Protein AF-A0A0V0QL51-F1 (afdb_monomer)

Secondary structure (DSSP, 8-state):
--------EEEEEEEE-S--TTT--TT-HHHHHHHHHHHHTTS-PPEEEEEEEEPTTT--EEEEEEETTEEEEEEEEGGGTEEEEEEEE-STTHHHHHHHHHHHHHHHH-GGGEEEEEEEEESSPPGGG--SSHHHHHHHTTS----------S------------------

Mean predicted aligned error: 12.99 Å

InterPro domains:
  IPR003826 S-adenosylmethionine decarboxylase family, prokaryotic [PF02675] (11-103)
  IPR003826 S-adenosylmethionine decarboxylase family, prokaryotic [PTHR33866] (3-106)
  IPR016067 S-adenosylmethionine decarboxylase, core [SSF56276] (8-93)

Foldseek 3Di:
DPDQWDQFAKKKKWKFFPFDCVQDVQQDPVVVVVLQVVLCVQDPWDFPDKDKDGDPDSAGIWIWTDTDSWIWIKTGGRVGRMIMIMGTDGDDCRVVSVVSSVVSVCVVRPPVRIPDIDMDGDRDDDPVVPPPDPVVVVVVVVPDPDPPPPPPDPDDDDDDDDDPDPPDDDDD

Structure (mmCIF, N/CA/C/O backbone):
data_AF-A0A0V0QL51-F1
#
_entry.id   AF-A0A0V0QL51-F1
#
loop_
_atom_site.group_PDB
_atom_site.id
_atom_site.type_symbol
_atom_site.label_atom_id
_atom_site.label_alt_id
_atom_site.label_comp_id
_atom_site.label_asym_id
_atom_site.label_entity_id
_atom_site.label_seq_id
_atom_site.pdbx_PDB_ins_code
_atom_site.Cartn_x
_atom_site.Cartn_y
_atom_site.Cartn_z
_atom_site.occupancy
_atom_site.B_iso_or_equiv
_atom_site.auth_seq_id
_atom_site.auth_comp_id
_atom_site.auth_asym_id
_atom_site.auth_atom_id
_atom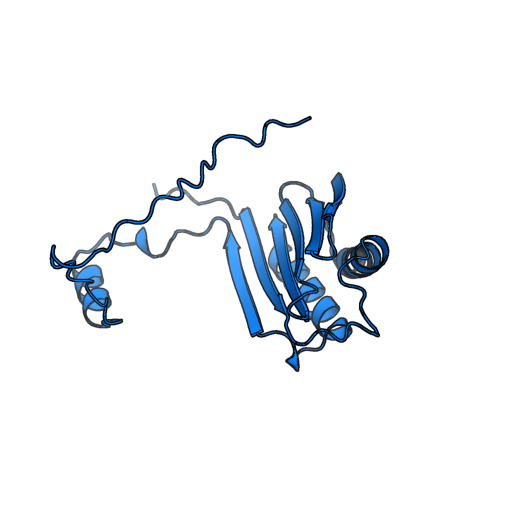_site.pdbx_PDB_model_num
ATOM 1 N N . MET A 1 1 ? -30.825 18.541 18.351 1.00 47.84 1 MET A N 1
ATOM 2 C CA . MET A 1 1 ? -29.786 17.660 18.932 1.00 47.84 1 MET A CA 1
ATOM 3 C C . MET A 1 1 ? -28.675 17.531 17.904 1.00 47.84 1 MET A C 1
ATOM 5 O O . MET A 1 1 ? -28.984 17.175 16.775 1.00 47.84 1 MET A O 1
ATOM 9 N N . GLN A 1 2 ? -27.425 17.866 18.236 1.00 55.41 2 GLN A N 1
ATOM 10 C CA . GLN A 1 2 ? -26.304 17.583 17.332 1.00 55.41 2 GLN A CA 1
ATOM 11 C C . GLN A 1 2 ? -26.167 16.062 17.198 1.00 55.41 2 GLN A C 1
ATOM 13 O O . GLN A 1 2 ? -25.958 15.377 18.198 1.00 55.41 2 GLN A O 1
ATOM 18 N N . GLN A 1 3 ? -26.312 15.528 15.984 1.00 60.88 3 GLN A N 1
ATOM 19 C CA . GLN A 1 3 ? -26.001 14.123 15.731 1.00 60.88 3 GLN A CA 1
ATOM 20 C C . GLN A 1 3 ? -24.507 13.894 15.982 1.00 60.88 3 GLN A C 1
ATOM 22 O O . GLN A 1 3 ? -23.655 14.577 15.405 1.00 60.88 3 GLN A O 1
ATOM 27 N N . LYS A 1 4 ? -24.194 12.940 16.864 1.00 65.12 4 LYS A N 1
ATOM 28 C CA . LYS A 1 4 ? -22.836 12.431 17.048 1.00 65.12 4 LYS A CA 1
ATOM 29 C C . LYS A 1 4 ? -22.493 11.632 15.793 1.00 65.12 4 LYS A C 1
ATOM 31 O O . LYS A 1 4 ? -23.133 10.618 15.528 1.00 65.12 4 LYS A O 1
ATOM 36 N N . LEU A 1 5 ? -21.549 12.125 14.995 1.00 67.75 5 LEU A N 1
ATOM 37 C CA . LEU A 1 5 ? -21.073 11.375 13.836 1.00 67.75 5 LEU A CA 1
ATOM 38 C C . LEU A 1 5 ? -20.360 10.098 14.311 1.00 67.75 5 LEU A C 1
ATOM 40 O O . LEU A 1 5 ? -19.697 10.143 15.354 1.00 67.75 5 LEU A O 1
ATOM 44 N N . PRO A 1 6 ? -20.502 8.977 13.586 1.00 68.75 6 PRO A N 1
ATOM 45 C CA . PRO A 1 6 ? -19.792 7.753 13.921 1.00 68.75 6 PRO A CA 1
ATOM 46 C C . PRO A 1 6 ? -18.291 7.938 13.680 1.00 68.75 6 PRO A C 1
ATOM 48 O O . PRO A 1 6 ? -17.875 8.587 12.719 1.00 68.75 6 PRO A O 1
ATOM 51 N N . GLU A 1 7 ? -17.477 7.350 14.550 1.00 74.75 7 GLU A N 1
ATOM 52 C CA . GLU A 1 7 ? -16.032 7.274 14.361 1.00 74.75 7 GLU A CA 1
ATOM 53 C C . GLU A 1 7 ? -15.740 6.216 13.294 1.00 74.75 7 GLU A C 1
ATOM 55 O O . GLU A 1 7 ? -15.642 5.028 13.583 1.00 74.75 7 GLU A O 1
ATOM 60 N N . MET A 1 8 ? -15.709 6.646 12.029 1.00 88.00 8 MET A N 1
ATOM 61 C CA . MET A 1 8 ? -15.591 5.724 10.894 1.00 88.00 8 MET A CA 1
ATOM 62 C C . MET A 1 8 ? -14.164 5.191 10.731 1.00 88.00 8 MET A C 1
ATOM 64 O O . MET A 1 8 ? -13.998 4.108 10.188 1.00 88.00 8 MET A O 1
ATOM 68 N N . GLY A 1 9 ? -13.144 5.926 11.190 1.00 93.25 9 GLY A N 1
ATOM 69 C CA . GLY A 1 9 ? -11.743 5.500 11.165 1.00 93.25 9 GLY A CA 1
ATOM 70 C C . GLY A 1 9 ? -10.792 6.585 10.666 1.00 93.25 9 GLY A C 1
ATOM 71 O O . GLY A 1 9 ? -11.054 7.784 10.813 1.00 93.25 9 GLY A O 1
ATOM 72 N N . SER A 1 10 ? -9.696 6.179 10.035 1.00 94.88 10 SER A N 1
ATOM 73 C CA . SER A 1 10 ? -8.676 7.078 9.491 1.00 94.88 10 SER A CA 1
ATOM 74 C C . SER A 1 10 ? -8.098 6.535 8.187 1.00 94.88 10 SER A C 1
ATOM 76 O O . SER A 1 10 ? -8.095 5.333 7.936 1.00 94.88 10 SER A O 1
ATOM 78 N N . HIS A 1 11 ? -7.677 7.447 7.314 1.00 97.31 11 HIS A N 1
ATOM 79 C CA . HIS A 1 11 ? -7.180 7.137 5.979 1.00 97.31 11 HIS A CA 1
ATOM 80 C C . HIS A 1 11 ? -5.845 7.843 5.748 1.00 97.31 11 HIS A C 1
ATOM 82 O O . HIS A 1 11 ? -5.795 9.063 5.880 1.00 97.31 11 HIS A O 1
ATOM 88 N N . ILE A 1 12 ? -4.794 7.095 5.417 1.00 97.94 12 ILE A N 1
ATOM 89 C CA . ILE A 1 12 ? -3.512 7.633 4.957 1.00 97.94 12 ILE A CA 1
ATOM 90 C C . ILE A 1 12 ? -3.372 7.430 3.448 1.00 97.94 12 ILE A C 1
ATOM 92 O O . ILE A 1 12 ? -3.717 6.367 2.940 1.00 97.94 12 ILE A O 1
ATOM 96 N N . MET A 1 13 ? -2.863 8.445 2.757 1.00 98.62 13 MET A N 1
ATOM 97 C CA . MET A 1 13 ? -2.467 8.385 1.349 1.00 98.62 13 MET A CA 1
ATOM 98 C C . MET A 1 13 ? -0.989 8.760 1.266 1.00 98.62 13 MET A C 1
ATOM 100 O O . MET A 1 13 ? -0.601 9.801 1.804 1.00 98.62 13 MET A O 1
ATOM 104 N N . MET A 1 14 ? -0.184 7.906 0.639 1.00 98.50 14 MET A N 1
ATOM 105 C CA . MET A 1 14 ? 1.263 8.056 0.503 1.00 98.50 14 MET A CA 1
ATOM 106 C C . MET A 1 14 ? 1.669 8.028 -0.967 1.00 98.50 14 MET A C 1
ATOM 108 O O . MET A 1 14 ? 1.334 7.080 -1.678 1.00 98.50 14 MET A O 1
ATOM 112 N N . ASP A 1 15 ? 2.453 9.018 -1.387 1.00 98.50 15 ASP A N 1
ATOM 113 C CA . ASP A 1 15 ? 2.975 9.117 -2.750 1.00 98.50 15 ASP A CA 1
ATOM 114 C C . ASP A 1 15 ? 4.496 8.974 -2.743 1.00 98.50 15 ASP A C 1
ATOM 116 O O . ASP A 1 15 ? 5.218 9.853 -2.252 1.00 98.50 15 ASP A O 1
ATOM 120 N N . PHE A 1 16 ? 4.988 7.888 -3.336 1.00 98.44 16 PHE A N 1
ATOM 121 C CA . PHE A 1 16 ? 6.412 7.617 -3.465 1.00 98.44 16 PHE A CA 1
ATOM 122 C C . PHE A 1 16 ? 6.917 7.890 -4.883 1.00 98.44 16 PHE A C 1
ATOM 124 O O . PHE A 1 16 ? 6.265 7.554 -5.875 1.00 98.44 16 PHE A O 1
ATOM 131 N N . HIS A 1 17 ? 8.122 8.443 -4.969 1.00 97.44 17 HIS A N 1
ATOM 132 C CA . HIS A 1 17 ? 8.855 8.714 -6.203 1.00 97.44 17 HIS A CA 1
ATOM 133 C C . HIS A 1 17 ? 10.272 8.144 -6.125 1.00 97.44 17 HIS A C 1
ATOM 135 O O . HIS A 1 17 ? 10.696 7.647 -5.086 1.00 97.44 17 HIS A O 1
ATOM 141 N N . SER A 1 18 ? 11.029 8.243 -7.220 1.00 96.88 18 SER A N 1
ATOM 142 C CA . SER A 1 18 ? 12.434 7.808 -7.267 1.00 96.88 18 SER A CA 1
ATOM 143 C C . SER A 1 18 ? 12.643 6.349 -6.832 1.00 96.88 18 SER A C 1
ATOM 145 O O . SER A 1 18 ? 13.696 6.008 -6.298 1.00 96.88 18 SER A O 1
ATOM 147 N N . ILE A 1 19 ? 11.654 5.479 -7.065 1.00 96.94 19 ILE A N 1
ATOM 148 C CA . ILE A 1 19 ? 11.746 4.068 -6.693 1.00 96.94 19 ILE A CA 1
ATOM 149 C C . ILE A 1 19 ? 12.850 3.389 -7.506 1.00 96.94 19 ILE A C 1
ATOM 151 O O . ILE A 1 19 ? 12.850 3.423 -8.738 1.00 96.94 19 ILE A O 1
ATOM 155 N N . ASP A 1 20 ? 13.776 2.744 -6.800 1.00 95.75 20 ASP A N 1
ATOM 156 C CA . ASP A 1 20 ? 14.824 1.922 -7.396 1.00 95.75 20 ASP A CA 1
ATOM 157 C C . ASP A 1 20 ? 14.209 0.676 -8.049 1.00 95.75 20 ASP A C 1
ATOM 159 O O . ASP A 1 20 ? 13.865 -0.298 -7.375 1.00 95.75 20 ASP A O 1
ATOM 163 N N . GLN A 1 21 ? 14.065 0.715 -9.374 1.00 92.31 21 GLN A N 1
ATOM 164 C CA . GLN A 1 21 ? 13.447 -0.362 -10.146 1.00 92.31 21 GLN A CA 1
ATOM 165 C C . GLN A 1 21 ? 14.335 -1.606 -10.302 1.00 92.31 21 GLN A C 1
ATOM 167 O O . GLN A 1 21 ? 13.834 -2.646 -10.732 1.00 92.31 21 GLN A O 1
ATOM 172 N N . GLU A 1 22 ? 15.621 -1.546 -9.930 1.00 93.88 22 GLU A N 1
ATOM 173 C CA . GLU A 1 22 ? 16.462 -2.747 -9.835 1.00 93.88 22 GLU A CA 1
ATOM 174 C C . GLU A 1 22 ? 16.110 -3.560 -8.581 1.00 93.88 22 GLU A C 1
ATOM 176 O O . GLU A 1 22 ? 16.130 -4.792 -8.604 1.00 93.88 22 GLU A O 1
ATOM 181 N N . LYS A 1 23 ? 15.730 -2.872 -7.497 1.00 95.19 23 LYS A N 1
ATOM 182 C CA . LYS A 1 23 ? 15.304 -3.480 -6.228 1.00 95.19 23 LYS A CA 1
ATOM 183 C C . LYS A 1 23 ? 13.802 -3.786 -6.187 1.00 95.19 23 LYS A C 1
ATOM 185 O O . LYS A 1 23 ? 13.385 -4.815 -5.645 1.00 95.19 23 LYS A O 1
ATOM 190 N N . PHE A 1 24 ? 12.982 -2.906 -6.755 1.00 96.00 24 PHE A N 1
ATOM 191 C CA . PHE A 1 24 ? 11.524 -2.958 -6.675 1.00 96.00 24 PHE A CA 1
ATOM 192 C C . PHE A 1 24 ? 10.904 -3.037 -8.067 1.00 96.00 24 PHE A C 1
ATOM 194 O O . PHE A 1 24 ? 10.815 -2.050 -8.795 1.00 96.00 24 PHE A O 1
ATOM 201 N N . ASN A 1 25 ? 10.410 -4.217 -8.435 1.00 95.06 25 ASN A N 1
ATOM 202 C CA . ASN A 1 25 ? 9.717 -4.391 -9.700 1.00 95.06 25 ASN A CA 1
ATOM 203 C C . ASN A 1 25 ? 8.279 -3.874 -9.569 1.00 95.06 25 ASN A C 1
ATOM 205 O O . ASN A 1 25 ? 7.384 -4.577 -9.098 1.00 95.06 25 ASN A O 1
ATOM 209 N N . LEU A 1 26 ? 8.053 -2.652 -10.051 1.00 95.88 26 LEU A N 1
ATOM 210 C CA . LEU A 1 26 ? 6.759 -1.964 -10.025 1.00 95.88 26 LEU A CA 1
ATOM 211 C C . LEU A 1 26 ? 5.646 -2.671 -10.822 1.00 95.88 26 LEU A C 1
ATOM 213 O O . LEU A 1 26 ? 4.493 -2.262 -10.747 1.00 95.88 26 LEU A O 1
ATOM 217 N N . SER A 1 27 ? 5.953 -3.736 -11.564 1.00 95.00 27 SER A N 1
ATOM 218 C CA . SER A 1 27 ? 4.974 -4.584 -12.260 1.00 95.00 27 SER A CA 1
ATOM 219 C C . SER A 1 27 ? 4.864 -5.991 -11.658 1.00 95.00 27 SER A C 1
ATOM 221 O O . SER A 1 27 ? 4.320 -6.884 -12.307 1.00 95.00 27 SER A O 1
ATOM 223 N N . ASN A 1 28 ? 5.387 -6.220 -10.446 1.00 95.69 28 ASN A N 1
ATOM 224 C CA . ASN A 1 28 ? 5.341 -7.511 -9.759 1.00 95.69 28 ASN A CA 1
ATOM 225 C C . ASN A 1 28 ? 4.347 -7.497 -8.580 1.00 95.69 28 ASN A C 1
ATOM 227 O O . ASN A 1 28 ? 4.711 -7.096 -7.471 1.00 95.69 28 ASN A O 1
ATOM 231 N N . PRO A 1 29 ? 3.116 -8.011 -8.771 1.00 96.69 29 PRO A N 1
ATOM 232 C CA . PRO A 1 29 ? 2.133 -8.099 -7.701 1.00 96.69 29 PRO A CA 1
ATOM 233 C C . PRO A 1 29 ? 2.595 -8.886 -6.484 1.00 96.69 29 PRO A C 1
ATOM 235 O O . PRO A 1 29 ? 2.286 -8.481 -5.372 1.00 96.69 29 PRO A O 1
ATOM 238 N N . ALA A 1 30 ? 3.321 -9.991 -6.670 1.00 97.38 30 ALA A N 1
ATOM 239 C CA . ALA A 1 30 ? 3.703 -10.860 -5.560 1.00 97.38 30 ALA A CA 1
ATOM 240 C C . ALA A 1 30 ? 4.642 -10.140 -4.582 1.00 97.38 30 ALA A C 1
ATOM 242 O O . ALA A 1 30 ? 4.458 -10.239 -3.374 1.00 97.38 30 ALA A O 1
ATOM 243 N N . GLN A 1 31 ? 5.586 -9.353 -5.110 1.00 97.31 31 GLN A N 1
ATOM 244 C CA . GLN A 1 31 ? 6.504 -8.554 -4.295 1.00 97.31 31 GLN A CA 1
ATOM 245 C C . GLN A 1 31 ? 5.744 -7.511 -3.460 1.00 97.31 31 GLN A C 1
ATOM 247 O O . GLN A 1 31 ? 5.984 -7.356 -2.268 1.00 97.31 31 GLN A O 1
ATOM 252 N N . PHE A 1 32 ? 4.781 -6.818 -4.066 1.00 98.06 32 PHE A N 1
ATOM 253 C CA . PHE A 1 32 ? 3.996 -5.813 -3.352 1.00 98.06 32 PHE A CA 1
ATOM 254 C C . PHE A 1 32 ? 2.993 -6.416 -2.372 1.00 98.06 32 PHE A C 1
ATOM 256 O O . PHE A 1 32 ? 2.762 -5.848 -1.309 1.00 98.06 32 PHE A O 1
ATOM 263 N N . GLN A 1 33 ? 2.420 -7.574 -2.695 1.00 98.56 33 GLN A N 1
ATOM 264 C CA . GLN A 1 33 ? 1.590 -8.327 -1.760 1.00 98.56 33 GLN A CA 1
ATOM 265 C C . GLN A 1 33 ? 2.378 -8.709 -0.508 1.00 98.56 33 GLN A C 1
ATOM 267 O O . GLN A 1 33 ? 1.857 -8.547 0.589 1.00 98.56 33 GLN A O 1
ATOM 272 N N . GLU A 1 34 ? 3.632 -9.141 -0.654 1.00 98.50 34 GLU A N 1
ATOM 273 C CA . GLU A 1 34 ? 4.513 -9.436 0.478 1.00 98.50 34 GLU A CA 1
ATOM 274 C C . GLU A 1 34 ? 4.721 -8.200 1.363 1.00 98.50 34 GLU A C 1
ATOM 276 O O . GLU A 1 34 ? 4.463 -8.266 2.563 1.00 98.50 34 GLU A O 1
ATOM 281 N N . PHE A 1 35 ? 5.059 -7.047 0.776 1.00 98.38 35 PHE A N 1
ATOM 282 C CA . PHE A 1 35 ? 5.237 -5.802 1.533 1.00 98.38 35 PHE A CA 1
ATOM 283 C C . PHE A 1 35 ? 3.975 -5.389 2.298 1.00 98.38 35 PHE A C 1
ATOM 285 O O . PHE A 1 35 ? 4.053 -5.044 3.478 1.00 98.38 35 PHE A O 1
ATOM 292 N N . ILE A 1 36 ? 2.807 -5.445 1.650 1.00 98.62 36 ILE A N 1
ATOM 293 C CA . ILE A 1 36 ? 1.533 -5.096 2.289 1.00 98.62 36 ILE A CA 1
ATOM 294 C C . ILE A 1 36 ? 1.164 -6.111 3.377 1.00 98.62 36 ILE A C 1
ATOM 296 O O . ILE A 1 36 ? 0.716 -5.723 4.454 1.00 98.62 36 ILE A O 1
ATOM 300 N N . GLU A 1 37 ? 1.374 -7.405 3.142 1.00 98.56 37 GLU A N 1
ATOM 301 C CA . GLU A 1 37 ? 1.063 -8.460 4.110 1.00 98.56 37 GLU A CA 1
ATOM 302 C C . GLU A 1 37 ? 1.981 -8.430 5.329 1.00 98.56 37 GLU A C 1
ATOM 304 O O . GLU A 1 37 ? 1.533 -8.715 6.438 1.00 98.56 37 GLU A O 1
ATOM 309 N N . GLU A 1 38 ? 3.247 -8.056 5.163 1.00 98.62 38 GLU A N 1
ATOM 310 C CA . GLU A 1 38 ? 4.148 -7.800 6.285 1.00 98.62 38 GLU A CA 1
ATOM 311 C C . GLU A 1 38 ? 3.689 -6.613 7.129 1.00 98.62 38 GLU A C 1
ATOM 313 O O . GLU A 1 38 ? 3.624 -6.738 8.351 1.00 98.62 38 GLU A O 1
ATOM 318 N N . GLY A 1 39 ? 3.276 -5.514 6.494 1.00 98.31 39 GLY A N 1
ATOM 319 C CA . GLY A 1 39 ? 2.721 -4.363 7.204 1.00 98.31 39 GLY A CA 1
ATOM 320 C C . GLY A 1 39 ? 1.417 -4.706 7.926 1.00 98.31 39 GLY A C 1
ATOM 321 O O . GLY A 1 39 ? 1.221 -4.332 9.080 1.00 98.31 39 GLY A O 1
ATOM 322 N N . LEU A 1 40 ? 0.543 -5.497 7.297 1.00 97.94 40 LEU A N 1
ATOM 323 C CA . LEU A 1 40 ? -0.719 -5.940 7.895 1.00 97.94 40 LEU A CA 1
ATOM 324 C C . LEU A 1 40 ? -0.511 -6.790 9.156 1.00 97.94 40 LEU A C 1
ATOM 326 O O . LEU A 1 40 ? -1.326 -6.684 10.072 1.00 97.94 40 LEU A O 1
ATOM 330 N N . LYS A 1 41 ? 0.584 -7.560 9.266 1.00 98.19 41 LYS A N 1
ATOM 331 C CA . LYS A 1 41 ? 0.931 -8.313 10.495 1.00 98.19 41 LYS A CA 1
ATOM 332 C C . LYS A 1 41 ? 1.199 -7.409 11.705 1.00 98.19 41 LYS A C 1
ATOM 334 O O . LYS A 1 41 ? 1.150 -7.892 12.833 1.00 98.19 41 LYS A O 1
ATOM 339 N N . LEU A 1 42 ? 1.492 -6.125 11.486 1.00 97.81 42 LEU A N 1
ATOM 340 C CA . LEU A 1 42 ? 1.693 -5.125 12.544 1.00 97.81 42 LEU A CA 1
ATOM 341 C C . LEU A 1 42 ? 0.374 -4.492 13.014 1.00 97.81 42 LEU A C 1
ATOM 343 O O . LEU A 1 42 ? 0.358 -3.723 13.976 1.00 97.81 42 LEU A O 1
ATOM 347 N N . THR A 1 43 ? -0.727 -4.812 12.337 1.00 96.62 43 THR A N 1
ATOM 348 C CA . THR A 1 43 ? -2.064 -4.274 12.590 1.00 96.62 43 THR A CA 1
ATOM 349 C C . THR A 1 43 ? -3.002 -5.371 13.091 1.00 96.62 43 THR A C 1
ATOM 351 O O . THR A 1 43 ? -2.694 -6.559 13.017 1.00 96.62 43 THR A O 1
ATOM 354 N N . ASP A 1 44 ? -4.182 -4.985 13.566 1.00 94.69 44 ASP A N 1
ATOM 355 C CA . ASP A 1 44 ? -5.290 -5.908 13.849 1.00 94.69 44 ASP A CA 1
ATOM 356 C C . ASP A 1 44 ? -6.294 -6.014 12.681 1.00 94.69 44 ASP A C 1
ATOM 358 O O . ASP A 1 44 ? -7.433 -6.451 12.860 1.00 94.69 44 ASP A O 1
ATOM 362 N N . CYS A 1 45 ? -5.882 -5.629 11.466 1.00 95.62 45 CYS A N 1
ATOM 363 C CA . CYS A 1 45 ? -6.742 -5.655 10.288 1.00 95.62 45 CYS A CA 1
ATOM 364 C C . CYS A 1 45 ? -7.047 -7.084 9.827 1.00 95.62 45 CYS A C 1
ATOM 366 O O . CYS A 1 45 ? -6.164 -7.934 9.719 1.00 95.62 45 CYS A O 1
ATOM 368 N N . ASN A 1 46 ? -8.302 -7.317 9.442 1.00 94.50 46 ASN A N 1
ATOM 369 C CA . ASN A 1 46 ? -8.728 -8.555 8.800 1.00 94.50 46 ASN A CA 1
ATOM 370 C C . ASN A 1 46 ? -8.855 -8.362 7.284 1.00 94.50 46 ASN A C 1
ATOM 372 O O . ASN A 1 46 ? -9.609 -7.496 6.835 1.00 94.50 46 ASN A O 1
ATOM 376 N N . VAL A 1 47 ? -8.159 -9.197 6.510 1.00 97.69 47 VAL A N 1
ATOM 377 C CA . VAL A 1 47 ? -8.251 -9.224 5.045 1.00 97.69 47 VAL A CA 1
ATOM 378 C C . VAL A 1 47 ? -9.435 -10.091 4.626 1.00 97.69 47 VAL A C 1
ATOM 380 O O . VAL A 1 47 ? -9.473 -11.284 4.915 1.00 97.69 47 VAL A O 1
ATOM 383 N N . CYS A 1 48 ? -10.398 -9.491 3.932 1.00 97.69 48 CYS A N 1
ATOM 384 C CA . CYS A 1 48 ? -11.550 -10.186 3.364 1.00 97.69 48 CYS A CA 1
ATOM 385 C C . CYS A 1 48 ? -11.251 -10.747 1.972 1.00 97.69 48 CYS A C 1
ATOM 387 O O . CYS A 1 48 ? -11.671 -11.858 1.662 1.00 97.69 48 CYS A O 1
ATOM 389 N N . ASP A 1 49 ? -10.548 -9.980 1.137 1.00 98.00 49 ASP A N 1
ATOM 390 C CA . ASP A 1 49 ? -10.172 -10.377 -0.221 1.00 98.00 49 ASP A CA 1
ATOM 391 C C . ASP A 1 49 ? -8.941 -9.586 -0.688 1.00 98.00 49 ASP A C 1
ATOM 393 O O . ASP A 1 49 ? -8.619 -8.531 -0.132 1.00 98.00 49 ASP A O 1
ATOM 397 N N . LYS A 1 50 ? -8.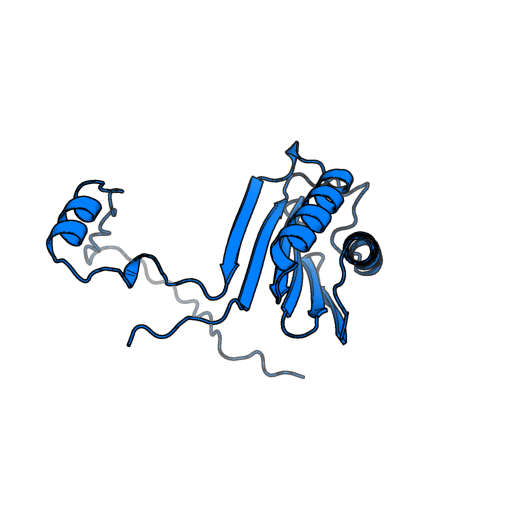258 -10.074 -1.724 1.00 98.06 50 LYS A N 1
ATOM 398 C CA . LYS A 1 50 ? -7.182 -9.347 -2.398 1.00 98.06 50 LYS A CA 1
ATOM 399 C C . LYS A 1 50 ? -7.194 -9.604 -3.899 1.00 98.06 50 LYS A C 1
ATOM 401 O O . LYS A 1 50 ? -7.351 -10.735 -4.353 1.00 98.06 50 LYS A O 1
ATOM 406 N N . LYS A 1 51 ? -6.954 -8.558 -4.684 1.00 98.19 51 LYS A N 1
ATOM 407 C CA . LYS A 1 51 ? -6.874 -8.640 -6.144 1.00 98.19 51 LYS A CA 1
ATOM 408 C C . LYS A 1 51 ? -5.737 -7.786 -6.671 1.00 98.19 51 LYS A C 1
ATOM 410 O O . LYS A 1 51 ? -5.577 -6.642 -6.265 1.00 98.19 51 LYS A O 1
ATOM 415 N N . ALA A 1 52 ? -4.992 -8.332 -7.623 1.00 97.44 52 ALA A N 1
ATOM 416 C CA . ALA A 1 52 ? -4.007 -7.592 -8.394 1.00 97.44 52 ALA A CA 1
ATOM 417 C C . ALA A 1 52 ? -4.359 -7.638 -9.880 1.00 97.44 52 ALA A C 1
ATOM 419 O O . ALA A 1 52 ? -4.860 -8.646 -10.375 1.00 97.44 52 ALA A O 1
ATOM 420 N N . THR A 1 53 ? -4.103 -6.546 -10.588 1.00 96.50 53 THR A N 1
ATOM 421 C CA . THR A 1 53 ? -4.198 -6.461 -12.048 1.00 96.50 53 THR A CA 1
ATOM 422 C C . THR A 1 53 ? -2.947 -5.762 -12.555 1.00 96.50 53 THR A C 1
ATOM 424 O O . THR A 1 53 ? -2.677 -4.631 -12.158 1.00 96.50 53 THR A O 1
ATOM 427 N N . VAL A 1 54 ? -2.184 -6.444 -13.406 1.00 95.75 54 VAL A N 1
ATOM 428 C CA . VAL A 1 54 ? -1.061 -5.856 -14.147 1.00 95.75 54 VAL A CA 1
ATOM 429 C C . VAL A 1 54 ? -1.596 -5.420 -15.502 1.00 95.75 54 VAL A C 1
ATOM 431 O O . VAL A 1 54 ? -2.321 -6.181 -16.141 1.00 95.75 54 VAL A O 1
ATOM 434 N N . PHE A 1 55 ? -1.279 -4.200 -15.921 1.00 92.06 55 PHE A N 1
ATOM 435 C CA . PHE A 1 55 ? -1.769 -3.656 -17.184 1.00 92.06 55 PHE A CA 1
ATOM 436 C C . PHE A 1 55 ? -0.774 -3.903 -18.323 1.00 92.06 55 PHE A C 1
ATOM 438 O O . PHE A 1 55 ? 0.442 -3.804 -18.141 1.00 92.06 55 PHE A O 1
ATOM 445 N N . ASP A 1 56 ? -1.299 -4.196 -19.515 1.00 82.81 56 ASP A N 1
ATOM 446 C CA . ASP A 1 56 ? -0.491 -4.465 -20.705 1.00 82.81 56 ASP A CA 1
ATOM 447 C C . ASP A 1 56 ? 0.403 -3.273 -21.097 1.00 82.81 56 ASP A C 1
ATOM 449 O O . ASP A 1 56 ? 0.067 -2.105 -20.880 1.00 82.81 56 ASP A O 1
ATOM 453 N N . ASN A 1 57 ? 1.518 -3.574 -21.776 1.00 72.94 57 ASN A N 1
ATOM 454 C CA . ASN A 1 57 ? 2.508 -2.617 -22.296 1.00 72.94 57 ASN A CA 1
ATOM 455 C C . ASN A 1 57 ? 3.360 -1.879 -21.237 1.00 72.94 57 ASN A C 1
ATOM 457 O O . ASN A 1 57 ? 3.603 -0.683 -21.400 1.00 72.94 57 ASN A O 1
ATOM 461 N N . ASN A 1 58 ? 3.852 -2.575 -20.201 1.00 57.88 58 ASN A N 1
ATOM 462 C CA . ASN A 1 58 ? 4.778 -2.033 -19.181 1.00 57.88 58 ASN A CA 1
ATOM 463 C C . ASN A 1 58 ? 4.228 -0.850 -18.354 1.00 57.88 58 ASN A C 1
ATOM 465 O O . ASN A 1 58 ? 4.979 0.065 -18.028 1.00 57.88 58 ASN A O 1
ATOM 469 N N . ARG A 1 59 ? 2.932 -0.822 -18.019 1.00 74.44 59 ARG A N 1
ATOM 470 C CA . ARG A 1 59 ? 2.308 0.403 -17.465 1.00 74.44 59 ARG A CA 1
ATOM 471 C C . ARG A 1 59 ? 2.049 0.397 -15.962 1.00 74.44 59 ARG A C 1
ATOM 473 O O . ARG A 1 59 ? 1.486 1.350 -15.449 1.00 74.44 59 ARG A O 1
ATOM 480 N N . GLY A 1 60 ? 2.459 -0.653 -15.258 1.00 91.50 60 GLY A N 1
ATOM 481 C CA . GLY A 1 60 ? 2.247 -0.776 -13.818 1.00 91.50 60 GLY A CA 1
ATOM 482 C C . GLY A 1 60 ? 1.056 -1.646 -13.463 1.00 91.50 60 GLY A C 1
ATOM 483 O O . GLY A 1 60 ? 0.532 -2.411 -14.281 1.00 91.50 60 GLY A O 1
ATOM 484 N N . MET A 1 61 ? 0.660 -1.574 -12.202 1.00 96.62 61 MET A N 1
ATOM 485 C CA . MET A 1 61 ? -0.358 -2.440 -11.636 1.00 96.62 61 MET A CA 1
ATOM 486 C C . MET A 1 61 ? -1.270 -1.696 -10.677 1.00 96.62 61 MET A C 1
ATOM 488 O O . MET A 1 61 ? -0.934 -0.650 -10.127 1.00 96.62 61 ME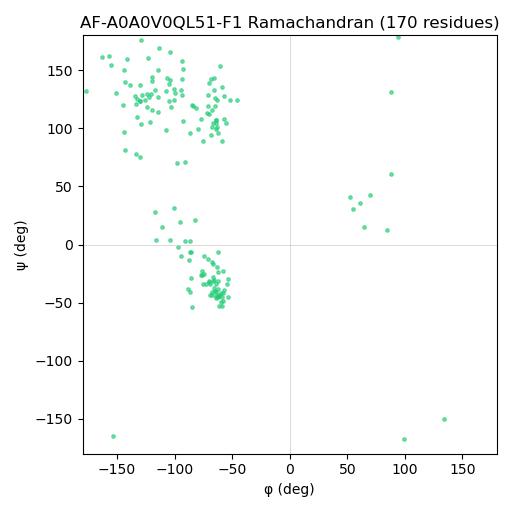T A O 1
ATOM 492 N N . THR A 1 62 ? -2.437 -2.288 -10.459 1.00 98.00 62 THR A N 1
ATOM 493 C CA . THR A 1 62 ? -3.295 -1.980 -9.320 1.00 98.00 62 THR A CA 1
ATOM 494 C C . THR A 1 62 ? -3.387 -3.207 -8.428 1.00 98.00 62 THR A C 1
ATOM 496 O O . THR A 1 62 ? -3.739 -4.292 -8.897 1.00 98.00 62 THR A O 1
ATOM 499 N N . LEU A 1 63 ? -3.090 -3.028 -7.146 1.00 98.44 63 LEU A N 1
ATOM 500 C CA . LEU A 1 63 ? -3.274 -4.020 -6.092 1.00 98.44 63 LEU A CA 1
ATOM 501 C C . LEU A 1 63 ? -4.293 -3.479 -5.090 1.00 98.44 63 LEU A C 1
ATOM 503 O O . LEU A 1 63 ? -4.212 -2.328 -4.678 1.00 98.44 63 LEU A O 1
ATOM 507 N N . MET A 1 64 ? -5.258 -4.310 -4.716 1.00 98.56 64 MET A N 1
ATOM 508 C CA . MET A 1 64 ? -6.345 -3.955 -3.816 1.00 98.56 64 MET A CA 1
ATOM 509 C C . MET A 1 64 ? -6.511 -5.040 -2.760 1.00 98.56 64 MET A C 1
ATOM 511 O O . MET A 1 64 ? -6.732 -6.200 -3.104 1.00 98.56 64 MET A O 1
ATOM 515 N N . TYR A 1 65 ? -6.461 -4.651 -1.490 1.00 98.69 65 TYR A N 1
ATOM 516 C CA . TYR A 1 65 ? -6.917 -5.459 -0.363 1.00 98.69 65 TYR A CA 1
ATOM 517 C C . TYR A 1 65 ? -8.250 -4.913 0.124 1.00 98.69 65 TYR A C 1
ATOM 519 O O . TYR A 1 65 ? -8.353 -3.742 0.495 1.00 98.69 65 TYR A O 1
ATOM 527 N N . LEU A 1 66 ? -9.259 -5.776 0.146 1.00 98.19 66 LEU A N 1
ATOM 528 C CA . LEU A 1 66 ? -10.509 -5.513 0.835 1.00 98.19 66 LEU A CA 1
ATOM 529 C C . LEU A 1 66 ? -10.330 -5.910 2.298 1.00 98.19 66 LEU A C 1
ATOM 531 O O . LEU A 1 66 ? -10.058 -7.073 2.599 1.00 98.19 66 LEU A O 1
ATOM 535 N N . LEU A 1 67 ? -10.495 -4.950 3.199 1.00 96.88 67 LEU A N 1
ATOM 536 C CA . LEU A 1 67 ? -10.481 -5.183 4.639 1.00 96.88 67 LEU A CA 1
ATOM 537 C C . LEU A 1 67 ? -11.917 -5.138 5.171 1.00 96.88 67 LEU A C 1
ATOM 539 O O . LEU A 1 67 ? -12.811 -4.633 4.488 1.00 96.88 67 LEU A O 1
ATOM 543 N N . SER A 1 68 ? -12.152 -5.611 6.396 1.00 90.81 68 SER A N 1
ATOM 544 C CA . SER A 1 68 ? -13.455 -5.437 7.053 1.00 90.81 68 SER A CA 1
ATOM 545 C C . SER A 1 68 ? -13.824 -3.942 7.102 1.00 90.81 68 SER A C 1
ATOM 547 O O . SER A 1 68 ? -13.238 -3.176 7.864 1.00 90.81 68 SER A O 1
ATOM 549 N N . GLU A 1 69 ? -14.756 -3.530 6.235 1.00 83.38 69 GLU A N 1
ATOM 550 C CA . GLU A 1 69 ? -15.277 -2.158 6.075 1.00 83.38 69 GLU A CA 1
ATOM 551 C C . GLU A 1 69 ? -14.265 -1.089 5.598 1.00 83.38 69 GLU A C 1
ATOM 553 O O . GLU A 1 69 ? -14.553 0.107 5.643 1.00 83.38 69 GLU A O 1
ATOM 558 N N . SER A 1 70 ? -13.098 -1.485 5.077 1.00 94.38 70 SER A N 1
ATOM 559 C CA . SER A 1 70 ? -12.042 -0.554 4.637 1.00 94.38 70 SER A CA 1
ATOM 560 C C . SER A 1 70 ? -11.145 -1.154 3.536 1.00 94.38 70 SER A C 1
ATOM 562 O O . SER A 1 70 ? -11.566 -2.112 2.886 1.00 94.38 70 SER A O 1
ATOM 564 N N . HIS A 1 71 ? -9.969 -0.583 3.229 1.00 98.06 71 HIS A N 1
ATOM 565 C CA . HIS A 1 71 ? -9.148 -1.064 2.104 1.00 98.06 71 HIS A CA 1
ATOM 566 C C . HIS A 1 71 ? -7.681 -0.606 2.119 1.00 98.06 71 HIS A C 1
ATOM 568 O O . HIS A 1 71 ? -7.347 0.410 2.725 1.00 98.06 71 HIS A O 1
ATOM 574 N N . ILE A 1 72 ? -6.838 -1.323 1.364 1.00 98.75 72 ILE A N 1
ATOM 575 C CA . ILE A 1 72 ? -5.505 -0.859 0.941 1.00 98.75 72 ILE A CA 1
ATOM 576 C C . ILE A 1 72 ? -5.402 -0.907 -0.580 1.00 98.75 72 ILE A C 1
ATOM 578 O O . ILE A 1 72 ? -5.488 -2.006 -1.134 1.00 98.75 72 ILE A O 1
ATOM 582 N N . SER A 1 73 ? -5.196 0.233 -1.246 1.00 98.75 73 SER A N 1
ATOM 583 C CA . SER A 1 73 ? -4.872 0.293 -2.682 1.00 98.75 73 SER A CA 1
ATOM 584 C C . SER A 1 73 ? -3.416 0.644 -2.914 1.00 98.75 73 SER A C 1
ATOM 586 O O . SER A 1 73 ? -2.837 1.452 -2.200 1.00 98.75 73 SER A O 1
ATOM 588 N N . VAL A 1 74 ? -2.836 0.033 -3.941 1.00 98.69 74 VAL A N 1
ATOM 589 C CA . VAL A 1 74 ? -1.528 0.393 -4.480 1.00 98.69 74 VAL A CA 1
ATOM 590 C C . VAL A 1 74 ? -1.676 0.581 -5.979 1.00 98.69 74 VAL A C 1
ATOM 592 O O . VAL A 1 74 ? -2.177 -0.314 -6.667 1.00 98.69 74 VAL A O 1
ATOM 595 N N . HIS A 1 75 ? -1.199 1.713 -6.482 1.00 97.94 75 HIS A N 1
ATOM 596 C CA . HIS A 1 75 ? -1.073 1.989 -7.908 1.00 97.94 75 HIS A CA 1
ATOM 597 C C . HIS A 1 75 ? 0.389 2.264 -8.229 1.00 97.94 75 HIS A C 1
ATOM 599 O O . HIS A 1 75 ? 1.026 3.068 -7.556 1.00 97.94 75 HIS A O 1
ATOM 605 N N . THR A 1 76 ? 0.937 1.602 -9.243 1.00 97.81 76 THR A N 1
ATOM 606 C CA . THR A 1 76 ? 2.333 1.799 -9.650 1.00 97.81 76 THR A CA 1
ATOM 607 C C . THR A 1 76 ? 2.430 2.407 -11.044 1.00 97.81 76 THR A C 1
ATOM 609 O O . THR A 1 76 ? 1.584 2.156 -11.900 1.00 97.81 76 THR A O 1
ATOM 612 N N . PHE A 1 77 ? 3.497 3.176 -11.262 1.00 96.00 77 PHE A N 1
ATOM 613 C CA . PHE A 1 77 ? 3.801 3.897 -12.499 1.00 96.00 77 PHE A CA 1
ATOM 614 C C . PHE A 1 77 ? 5.279 3.661 -12.870 1.00 96.00 77 PHE A C 1
ATOM 616 O O . PHE A 1 77 ? 6.135 4.512 -12.586 1.00 96.00 77 PHE A O 1
ATOM 623 N N . PRO A 1 78 ? 5.628 2.486 -13.438 1.00 95.25 78 PRO A N 1
ATOM 624 C CA . PRO A 1 78 ? 7.003 2.130 -13.792 1.00 95.25 78 PRO A CA 1
ATOM 625 C C . PRO A 1 78 ? 7.696 3.154 -14.695 1.00 95.25 78 PRO A C 1
ATOM 627 O O . PRO A 1 78 ? 8.887 3.401 -14.555 1.00 95.25 78 PRO A O 1
ATOM 630 N N . GLU A 1 79 ? 6.966 3.809 -15.592 1.00 93.88 79 GLU A N 1
ATOM 631 C CA . GLU A 1 79 ? 7.489 4.833 -16.499 1.00 93.88 79 GLU A CA 1
ATOM 632 C C . GLU A 1 79 ? 8.045 6.071 -15.784 1.00 93.88 79 GLU A C 1
ATOM 634 O O . GLU A 1 79 ? 8.883 6.775 -16.344 1.00 93.88 79 GLU A O 1
ATOM 639 N N . SER A 1 80 ? 7.582 6.331 -14.560 1.00 94.38 80 SER A N 1
ATOM 640 C CA . SER A 1 80 ? 7.999 7.478 -13.746 1.00 94.38 80 SER A CA 1
ATOM 641 C C . SER A 1 80 ? 8.725 7.065 -12.464 1.00 94.38 80 SER A C 1
ATOM 643 O O . SER A 1 80 ? 9.066 7.930 -11.663 1.00 94.38 80 SER A O 1
ATOM 645 N N . SER A 1 81 ? 8.968 5.765 -12.251 1.00 96.06 81 SER A N 1
ATOM 646 C CA . SER A 1 81 ? 9.487 5.226 -10.984 1.00 96.06 81 SER A CA 1
ATOM 647 C C . SER A 1 81 ? 8.667 5.675 -9.762 1.00 96.06 81 SER A C 1
ATOM 649 O O . SER A 1 81 ? 9.234 6.013 -8.720 1.00 96.06 81 SER A O 1
ATOM 651 N N . CYS A 1 82 ? 7.337 5.705 -9.893 1.00 97.06 82 CYS A N 1
ATOM 652 C CA . CYS A 1 82 ? 6.429 6.192 -8.852 1.00 97.06 82 CYS A CA 1
ATOM 653 C C . CYS A 1 82 ? 5.402 5.138 -8.439 1.00 97.06 82 CYS A C 1
ATOM 655 O O . CYS A 1 82 ? 5.097 4.204 -9.185 1.00 97.06 82 CYS A O 1
ATOM 657 N N . MET A 1 83 ? 4.817 5.331 -7.261 1.00 97.81 83 MET A N 1
ATOM 658 C CA . MET A 1 83 ? 3.644 4.592 -6.806 1.00 97.81 83 MET A CA 1
ATOM 659 C C . MET A 1 83 ? 2.858 5.392 -5.772 1.00 97.81 83 MET A C 1
ATOM 661 O O . MET A 1 83 ? 3.425 6.207 -5.046 1.00 97.81 83 MET A O 1
ATOM 665 N N . THR A 1 84 ? 1.567 5.113 -5.676 1.00 98.50 84 THR A N 1
ATOM 666 C CA . THR A 1 84 ? 0.682 5.668 -4.653 1.00 98.50 84 THR A CA 1
ATOM 667 C C . THR A 1 84 ? 0.095 4.531 -3.831 1.00 98.50 84 THR A C 1
ATOM 669 O O . THR A 1 84 ? -0.222 3.465 -4.371 1.00 98.50 84 THR A O 1
ATOM 672 N N . ILE A 1 85 ? -0.018 4.740 -2.523 1.00 98.69 85 ILE A N 1
ATOM 673 C CA . ILE A 1 85 ? -0.564 3.769 -1.578 1.00 98.69 85 ILE A CA 1
ATOM 674 C C . ILE A 1 85 ? -1.609 4.457 -0.710 1.00 98.69 85 ILE A C 1
ATOM 676 O O . ILE A 1 85 ? -1.305 5.413 0.001 1.00 98.69 85 ILE A O 1
ATOM 680 N N . ASP A 1 86 ? -2.819 3.922 -0.712 1.00 98.62 86 ASP A N 1
ATOM 681 C CA . ASP A 1 86 ? -3.896 4.328 0.178 1.00 98.62 86 ASP A CA 1
ATOM 682 C C . ASP A 1 86 ? -4.100 3.233 1.218 1.00 98.62 86 ASP A C 1
ATOM 684 O O . ASP A 1 86 ? -4.237 2.060 0.869 1.00 98.62 86 ASP A O 1
ATOM 688 N N . PHE A 1 87 ? -4.175 3.599 2.494 1.00 98.56 87 PHE A N 1
ATOM 689 C CA . PHE A 1 87 ? -4.604 2.694 3.552 1.00 98.56 87 PHE A CA 1
ATOM 690 C C . PHE A 1 87 ? -5.700 3.345 4.382 1.00 98.56 87 PHE A C 1
ATOM 692 O O . PHE A 1 87 ? -5.475 4.216 5.227 1.00 98.56 87 PHE A O 1
ATOM 699 N N . TYR A 1 88 ? -6.923 2.902 4.126 1.00 97.88 88 TY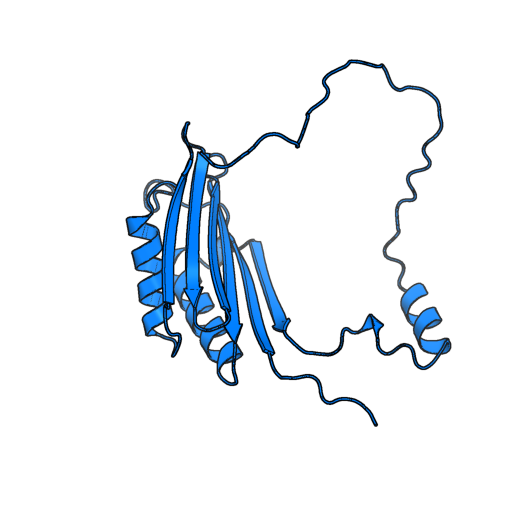R A N 1
ATOM 700 C CA . TYR A 1 88 ? -8.073 3.218 4.942 1.00 97.88 88 TYR A CA 1
ATOM 701 C C . TYR A 1 88 ? -8.265 2.103 5.966 1.00 97.88 88 TYR A C 1
ATOM 703 O O . TYR A 1 88 ? -8.345 0.933 5.594 1.00 97.88 88 TYR A O 1
ATOM 711 N N . ASN A 1 89 ? -8.386 2.463 7.244 1.00 96.31 89 ASN A N 1
ATOM 712 C CA . ASN A 1 89 ? -8.766 1.532 8.295 1.00 96.31 89 ASN A CA 1
ATOM 713 C C . ASN A 1 89 ? -9.911 2.080 9.152 1.00 96.31 89 ASN A C 1
ATOM 715 O O . ASN A 1 89 ? -9.929 3.257 9.522 1.00 96.31 89 ASN A O 1
ATOM 719 N N . CYS A 1 90 ? -10.866 1.205 9.466 1.00 92.88 90 CYS A N 1
ATOM 720 C CA . CYS A 1 90 ? -12.002 1.494 10.336 1.00 92.88 90 CYS A CA 1
ATOM 721 C C . CYS A 1 90 ? -11.725 1.104 11.794 1.00 92.88 90 CYS A C 1
ATOM 723 O O . CYS A 1 90 ? -10.900 0.239 12.071 1.00 92.88 90 CYS A O 1
ATOM 725 N N . GLY A 1 91 ? -12.465 1.713 12.724 1.00 87.06 91 GLY A N 1
ATOM 726 C CA . GLY A 1 91 ? -12.435 1.361 14.146 1.00 87.06 91 GLY A CA 1
ATOM 727 C C . GLY A 1 91 ? -11.471 2.187 15.004 1.00 87.06 91 GLY A C 1
ATOM 728 O O . GLY A 1 91 ? -10.762 3.079 14.528 1.00 87.06 91 GLY A O 1
ATOM 729 N N . GLU A 1 92 ? -11.473 1.889 16.304 1.00 87.31 92 GLU A N 1
ATOM 730 C CA . GLU A 1 92 ? -10.777 2.667 17.344 1.00 87.31 92 GLU A CA 1
ATOM 731 C C . GLU A 1 92 ? -9.246 2.635 17.191 1.00 87.31 92 GLU A C 1
ATOM 733 O O . GLU A 1 92 ? -8.567 3.617 17.488 1.00 87.31 92 GLU A O 1
ATOM 738 N N . ASN A 1 93 ? -8.702 1.539 16.652 1.00 92.19 93 ASN A N 1
ATOM 739 C CA . ASN A 1 93 ? -7.261 1.353 16.451 1.00 92.19 93 ASN A CA 1
ATOM 740 C C . ASN A 1 93 ? -6.738 1.925 15.126 1.00 92.19 93 ASN A C 1
ATOM 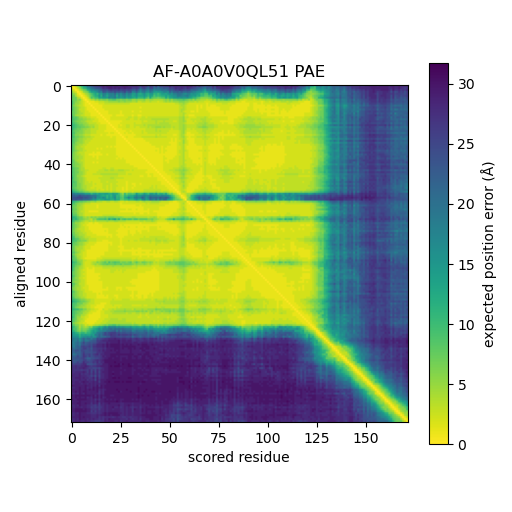742 O O . ASN A 1 93 ? -5.542 1.827 14.849 1.00 92.19 93 ASN A O 1
ATOM 746 N N . SER A 1 94 ? -7.596 2.566 14.328 1.00 94.44 94 SER A N 1
ATOM 747 C CA . SER A 1 94 ? -7.261 3.012 12.971 1.00 94.44 94 SER A CA 1
ATOM 748 C C . SER A 1 94 ? -6.003 3.877 12.893 1.00 94.44 94 SER A C 1
ATOM 750 O O . SER A 1 94 ? -5.117 3.604 12.090 1.00 94.44 94 SER A O 1
ATOM 752 N N . TRP A 1 95 ? -5.835 4.853 13.786 1.00 95.06 95 TRP A N 1
ATOM 753 C CA . TRP A 1 95 ? -4.620 5.679 13.837 1.00 95.06 95 TRP A CA 1
ATOM 754 C C . TRP A 1 95 ? -3.347 4.888 14.113 1.00 95.06 95 TRP A C 1
ATOM 756 O O . TRP A 1 95 ? -2.330 5.124 13.468 1.00 95.06 95 TRP A O 1
ATOM 766 N N . LYS A 1 96 ? -3.405 3.945 15.055 1.00 96.31 96 LYS A N 1
ATOM 767 C CA . LYS A 1 96 ? -2.258 3.100 15.387 1.00 96.31 96 LYS A CA 1
ATOM 768 C C . LYS A 1 96 ? -1.875 2.234 14.188 1.00 96.31 96 LYS A C 1
ATOM 770 O O . LYS A 1 96 ? -0.703 2.176 13.839 1.00 96.31 96 LYS A O 1
ATOM 775 N N . ASN A 1 97 ? -2.865 1.621 13.542 1.00 97.25 97 ASN A N 1
ATOM 776 C CA . ASN A 1 97 ? -2.652 0.781 12.368 1.00 97.25 97 ASN A CA 1
ATOM 777 C C . ASN A 1 97 ? -2.029 1.568 11.213 1.00 97.25 97 ASN A C 1
ATOM 779 O O . ASN A 1 97 ? -1.080 1.091 10.595 1.00 97.25 97 ASN A O 1
ATOM 783 N N . LEU A 1 98 ? -2.527 2.781 10.952 1.00 97.62 98 LEU A N 1
ATOM 784 C CA . LEU A 1 98 ? -1.982 3.672 9.929 1.00 97.62 98 LEU A CA 1
ATOM 785 C C . LEU A 1 98 ? -0.505 3.989 10.172 1.00 97.62 98 LEU A C 1
ATOM 787 O O . LEU A 1 98 ? 0.287 3.842 9.250 1.00 97.62 98 LEU A O 1
ATOM 791 N N . ILE A 1 99 ? -0.139 4.370 11.400 1.00 97.88 99 ILE A N 1
ATOM 792 C CA . ILE A 1 99 ? 1.253 4.684 11.761 1.00 97.88 99 ILE A CA 1
ATOM 793 C C . ILE A 1 99 ? 2.145 3.451 11.584 1.00 97.88 99 ILE A C 1
ATOM 795 O O . ILE A 1 99 ? 3.208 3.547 10.983 1.00 97.88 99 ILE A O 1
ATOM 799 N N . SER A 1 100 ? 1.702 2.274 12.039 1.00 98.19 100 SER A N 1
ATOM 800 C CA . SER A 1 100 ? 2.480 1.038 11.879 1.00 98.19 100 SER A CA 1
ATOM 801 C C . SER A 1 100 ? 2.699 0.660 10.410 1.00 98.19 100 SER A C 1
ATOM 803 O O . SER A 1 100 ? 3.785 0.212 10.052 1.00 98.19 100 SER A O 1
ATOM 805 N N . MET A 1 101 ? 1.694 0.856 9.552 1.00 98.31 101 MET A N 1
ATOM 806 C CA . MET A 1 101 ? 1.832 0.630 8.112 1.00 98.31 101 MET A CA 1
ATOM 807 C C . MET A 1 101 ? 2.745 1.676 7.455 1.00 98.31 101 MET A C 1
ATOM 809 O O . MET A 1 101 ? 3.591 1.317 6.643 1.00 98.31 101 MET A O 1
ATOM 813 N N . GLU A 1 102 ? 2.601 2.953 7.811 1.00 98.19 102 GLU A N 1
ATOM 814 C CA . GLU A 1 102 ? 3.439 4.044 7.304 1.00 98.19 102 GLU A CA 1
ATOM 815 C C . GLU A 1 102 ? 4.920 3.803 7.628 1.00 98.19 102 GLU A C 1
ATOM 817 O O . GLU A 1 102 ? 5.754 3.774 6.724 1.00 98.19 102 GLU A O 1
ATOM 822 N N . GLU A 1 103 ? 5.243 3.546 8.899 1.00 98.06 103 GLU A N 1
ATOM 823 C CA . GLU A 1 103 ? 6.611 3.262 9.348 1.00 98.06 103 GLU A CA 1
ATOM 824 C C . GLU A 1 103 ? 7.210 2.052 8.619 1.00 98.06 103 GLU A C 1
ATOM 826 O O . GLU A 1 103 ? 8.368 2.088 8.194 1.00 98.06 103 GLU A O 1
ATOM 831 N N . HIS A 1 104 ? 6.411 0.995 8.432 1.00 98.50 104 HIS A N 1
ATOM 832 C CA . HIS A 1 104 ? 6.813 -0.199 7.691 1.00 98.50 104 HIS A CA 1
ATOM 833 C C . HIS A 1 104 ? 7.152 0.125 6.235 1.00 98.50 104 HIS A C 1
ATOM 835 O O . HIS A 1 104 ? 8.258 -0.176 5.780 1.00 98.50 104 HIS A O 1
ATOM 841 N N . LEU A 1 105 ? 6.254 0.798 5.512 1.00 98.19 105 LEU A N 1
ATOM 842 C CA . LEU A 1 105 ? 6.464 1.132 4.100 1.00 98.19 105 LEU A CA 1
ATOM 843 C C . LEU A 1 105 ? 7.630 2.108 3.917 1.00 98.19 105 LEU A C 1
ATOM 845 O O . LEU A 1 105 ? 8.431 1.940 2.997 1.00 98.19 105 LEU A O 1
ATOM 849 N N . PHE A 1 106 ? 7.798 3.074 4.819 1.00 97.62 106 PHE A N 1
ATOM 850 C CA . PHE A 1 106 ? 8.943 3.982 4.788 1.00 97.62 106 PHE A CA 1
ATOM 851 C C . PHE A 1 106 ? 10.272 3.278 5.074 1.00 97.62 106 PHE A C 1
ATOM 853 O O . PHE A 1 106 ? 11.295 3.661 4.506 1.00 97.62 106 PHE A O 1
ATOM 860 N N . SER A 1 107 ? 10.280 2.220 5.891 1.00 97.75 107 SER A N 1
ATOM 861 C CA . SER A 1 107 ? 11.484 1.408 6.110 1.00 97.75 107 SER A CA 1
ATOM 862 C C . SER A 1 107 ? 11.919 0.630 4.858 1.00 97.75 107 SER A C 1
ATOM 864 O O . SER A 1 107 ? 13.109 0.364 4.677 1.00 97.75 107 SER A O 1
ATOM 866 N N . ILE A 1 108 ? 10.970 0.298 3.975 1.00 97.62 108 ILE A N 1
ATOM 867 C CA . ILE A 1 108 ? 11.216 -0.426 2.721 1.00 97.62 108 ILE A CA 1
ATOM 868 C C . ILE A 1 108 ? 11.636 0.542 1.616 1.00 97.62 108 ILE A C 1
ATOM 870 O O . ILE A 1 108 ? 12.669 0.337 0.971 1.00 97.62 108 ILE A O 1
ATOM 874 N N . PHE A 1 109 ? 10.824 1.576 1.388 1.00 96.88 109 PHE A N 1
ATOM 875 C CA . PHE A 1 109 ? 10.926 2.447 0.218 1.00 96.88 109 PHE A CA 1
ATOM 876 C C . PHE A 1 109 ? 11.756 3.710 0.449 1.00 96.88 109 PHE A C 1
ATOM 878 O O . PHE A 1 109 ? 12.101 4.375 -0.524 1.00 96.88 109 PHE A O 1
ATOM 885 N N . GLY A 1 110 ? 12.126 4.009 1.695 1.00 95.88 110 GLY A N 1
ATOM 886 C CA . GLY A 1 110 ? 12.891 5.197 2.066 1.00 95.88 110 GLY A CA 1
ATOM 887 C C . GLY A 1 110 ? 11.985 6.393 2.352 1.00 95.88 110 GLY A C 1
ATOM 888 O O . GLY A 1 110 ? 11.101 6.735 1.565 1.00 95.88 110 GLY A O 1
ATOM 889 N N . TRP A 1 111 ? 12.222 7.056 3.484 1.00 95.06 111 TRP A N 1
ATOM 890 C CA . TRP A 1 111 ? 11.493 8.268 3.880 1.00 95.06 111 TRP A CA 1
ATOM 891 C C . TRP A 1 111 ? 11.745 9.419 2.898 1.00 95.06 111 TRP A C 1
ATOM 893 O O . TRP A 1 111 ? 10.855 10.215 2.618 1.00 95.06 111 TRP A O 1
ATOM 903 N N . GLU A 1 112 ? 12.954 9.485 2.346 1.00 95.50 112 GLU A N 1
ATOM 904 C CA . GLU A 1 112 ? 13.395 10.476 1.366 1.00 95.50 112 GLU A CA 1
ATOM 905 C C . GLU A 1 112 ? 12.680 10.373 0.011 1.00 95.50 112 GLU A C 1
ATOM 907 O O . GLU A 1 112 ? 12.709 11.324 -0.769 1.00 95.50 112 GLU A O 1
ATOM 912 N N . ASN A 1 113 ? 12.033 9.236 -0.251 1.00 96.69 113 ASN A N 1
ATOM 913 C CA . ASN A 1 113 ? 11.314 8.956 -1.490 1.00 96.69 113 ASN A CA 1
ATOM 914 C C . ASN A 1 113 ? 9.808 9.222 -1.370 1.00 96.69 113 ASN A C 1
ATOM 916 O O . ASN A 1 113 ? 9.081 9.057 -2.347 1.00 96.69 113 ASN A O 1
ATOM 920 N N . CYS A 1 114 ? 9.319 9.618 -0.191 1.00 96.44 114 CYS A N 1
ATOM 921 C CA . CYS A 1 114 ? 7.915 9.936 0.039 1.00 96.44 114 CYS A CA 1
ATOM 922 C C . CYS A 1 114 ? 7.664 11.439 -0.158 1.00 96.44 114 CYS A C 1
ATOM 924 O O . CYS A 1 114 ? 8.020 12.265 0.682 1.00 96.44 114 CYS A O 1
ATOM 926 N N . SER A 1 115 ? 7.013 11.800 -1.266 1.00 93.50 115 SER A N 1
ATOM 927 C CA . SER A 1 115 ? 6.658 13.196 -1.577 1.00 93.50 115 SER A CA 1
ATOM 928 C C . SER A 1 115 ? 5.455 13.716 -0.794 1.00 93.50 115 SER A C 1
ATOM 930 O O . SER A 1 115 ? 5.326 14.924 -0.593 1.00 93.50 115 SER A O 1
ATOM 932 N N . SER A 1 116 ? 4.562 12.823 -0.372 1.00 93.94 116 SER A N 1
ATOM 933 C CA . SER A 1 116 ? 3.312 13.171 0.295 1.00 93.94 116 SER A CA 1
ATOM 934 C C . SER A 1 116 ? 2.901 12.044 1.231 1.00 93.94 116 SER A C 1
ATOM 936 O O . SER A 1 116 ? 2.863 10.892 0.813 1.00 93.94 116 SER A O 1
ATOM 938 N N . SER A 1 117 ? 2.578 12.385 2.478 1.00 95.06 117 SER A N 1
ATOM 939 C CA . SER A 1 117 ? 1.856 11.521 3.414 1.00 95.06 117 SER A CA 1
ATOM 940 C C . SER A 1 117 ? 0.751 12.350 4.055 1.00 95.06 117 SER A C 1
ATOM 942 O O . SER A 1 117 ? 1.009 13.302 4.798 1.00 95.06 117 SER A O 1
ATOM 944 N N . ILE A 1 118 ? -0.497 12.050 3.700 1.00 96.56 118 ILE A N 1
ATOM 945 C CA . ILE A 1 118 ? -1.666 12.798 4.161 1.00 96.56 118 ILE A CA 1
ATOM 946 C C . ILE A 1 118 ? -2.571 11.850 4.931 1.00 96.56 118 ILE A C 1
ATOM 948 O O . ILE A 1 118 ? -3.159 10.935 4.358 1.00 96.56 118 ILE A O 1
ATOM 952 N N . MET A 1 119 ? -2.747 12.121 6.224 1.00 94.81 119 MET A N 1
ATOM 953 C CA . MET A 1 119 ? -3.704 11.409 7.065 1.00 94.81 119 MET A CA 1
ATOM 954 C C . MET A 1 119 ? -4.995 12.211 7.250 1.00 94.81 119 MET A C 1
ATOM 956 O O . MET A 1 119 ? -4.982 13.380 7.641 1.00 94.81 119 MET A O 1
ATOM 960 N N . ILE A 1 120 ? -6.134 11.560 7.026 1.00 92.69 120 ILE A N 1
ATOM 961 C CA . ILE A 1 120 ? -7.465 12.155 7.119 1.00 92.69 120 ILE A CA 1
ATOM 962 C C . ILE A 1 120 ? -8.341 11.336 8.078 1.00 92.69 120 ILE A C 1
ATOM 964 O O . ILE A 1 120 ? -8.560 10.144 7.846 1.00 92.69 120 ILE A O 1
ATOM 968 N N . PRO A 1 121 ? -8.931 11.955 9.121 1.00 91.44 121 PRO A N 1
ATOM 969 C CA . PRO A 1 121 ? -9.979 11.306 9.900 1.00 91.44 121 PRO A CA 1
ATOM 970 C C . PRO A 1 121 ? -11.227 11.077 9.042 1.00 91.44 121 PRO A C 1
ATOM 972 O O . PRO A 1 121 ? -11.737 11.998 8.402 1.00 91.44 121 PRO A O 1
ATOM 975 N N . ARG A 1 122 ? -11.791 9.875 9.099 1.00 90.50 122 ARG A N 1
ATOM 976 C CA . ARG A 1 122 ? -13.046 9.523 8.432 1.00 90.50 122 ARG A CA 1
ATOM 977 C C . ARG A 1 122 ? -14.179 9.555 9.458 1.00 90.50 122 ARG A C 1
ATOM 979 O O . ARG A 1 122 ? -14.039 9.065 10.574 1.00 90.50 122 ARG A O 1
ATOM 986 N N . GLY A 1 123 ? -15.300 10.184 9.104 1.00 83.56 123 GLY A N 1
ATOM 987 C CA . GLY A 1 123 ? -16.444 10.337 10.014 1.00 83.56 123 GLY A CA 1
ATOM 988 C C . GLY A 1 123 ? -16.368 11.527 10.981 1.00 83.56 123 GLY A C 1
ATOM 989 O O . GLY A 1 123 ? -17.185 11.626 11.890 1.00 83.56 123 GLY A O 1
ATOM 990 N N . LYS A 1 124 ? -15.438 12.475 10.790 1.00 75.00 124 LYS A N 1
ATOM 991 C CA . LYS A 1 124 ? -15.457 13.767 11.508 1.00 75.00 124 LYS A CA 1
ATOM 992 C C . LYS A 1 124 ? -16.203 14.833 10.699 1.00 75.00 124 LYS A C 1
ATOM 994 O O . LYS A 1 124 ? -16.235 14.775 9.471 1.00 75.00 124 LYS A O 1
ATOM 999 N N . LYS A 1 125 ? -16.811 15.815 11.383 1.00 67.81 125 LYS A N 1
ATOM 1000 C CA . LYS A 1 125 ? -17.511 16.929 10.719 1.00 67.81 125 LYS A CA 1
ATOM 1001 C C . LYS A 1 125 ? -16.531 17.651 9.795 1.00 67.81 125 LYS A C 1
ATOM 1003 O O . LYS A 1 125 ? -15.455 18.054 10.236 1.00 67.81 125 LYS A O 1
ATOM 1008 N N . ALA A 1 126 ? -16.911 17.833 8.532 1.00 65.12 126 ALA A N 1
ATOM 1009 C CA . ALA A 1 126 ? -16.158 18.688 7.627 1.00 65.12 126 ALA A CA 1
ATOM 1010 C C . ALA A 1 126 ? -16.106 20.109 8.212 1.00 65.12 126 ALA A C 1
ATOM 1012 O O . ALA A 1 126 ? -17.134 20.621 8.655 1.00 65.12 126 ALA A O 1
ATOM 1013 N N . LYS A 1 127 ? -14.934 20.763 8.196 1.00 55.09 127 LYS A N 1
ATOM 1014 C CA . LYS A 1 127 ? -14.776 22.144 8.703 1.00 55.09 127 LYS A CA 1
ATOM 1015 C C . LYS A 1 127 ? -15.777 23.124 8.067 1.00 55.09 127 LYS A C 1
ATOM 1017 O O . LYS A 1 127 ? -16.225 24.048 8.731 1.00 55.09 127 LYS A O 1
ATOM 1022 N N . PHE A 1 128 ? -16.191 22.869 6.825 1.00 56.12 128 PHE A N 1
ATOM 1023 C CA . PHE A 1 128 ? -17.188 23.660 6.095 1.00 56.12 128 PHE A CA 1
ATOM 1024 C C . PHE A 1 128 ? -18.618 23.579 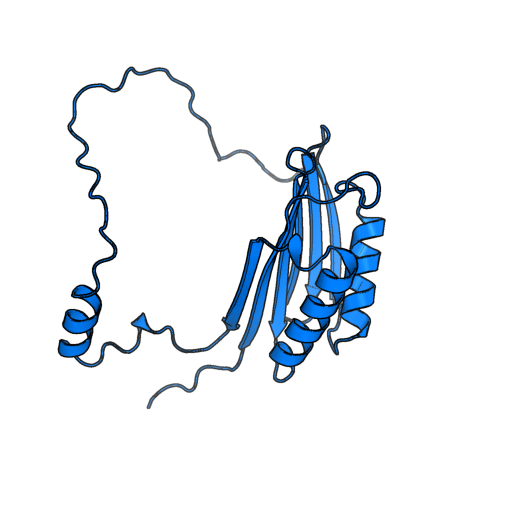6.659 1.00 56.12 128 PHE A C 1
ATOM 1026 O O . PHE A 1 128 ? -19.445 24.412 6.316 1.00 56.12 128 PHE A O 1
ATOM 1033 N N . LEU A 1 129 ? -18.920 22.611 7.530 1.00 50.91 129 LEU A N 1
ATOM 1034 C CA . LEU A 1 129 ? -20.236 22.466 8.166 1.00 50.91 129 LEU A CA 1
ATOM 1035 C C . LEU A 1 129 ? -20.344 23.211 9.509 1.00 50.91 129 LEU A C 1
ATOM 1037 O O . LEU A 1 129 ? -21.377 23.120 10.163 1.00 50.91 129 LEU A O 1
ATOM 1041 N N . ASN A 1 130 ? -19.302 23.947 9.917 1.00 46.03 130 ASN A N 1
ATOM 1042 C CA . ASN A 1 130 ? -19.302 24.803 11.109 1.00 46.03 130 ASN A CA 1
ATOM 1043 C C . ASN A 1 130 ? -19.508 26.294 10.770 1.00 46.03 130 ASN A C 1
ATOM 1045 O O . ASN A 1 130 ? -19.003 27.164 11.470 1.00 46.03 130 ASN A O 1
ATOM 1049 N N . MET A 1 131 ? -20.251 26.616 9.713 1.00 46.41 131 MET A N 1
ATOM 1050 C CA . MET A 1 131 ? -20.718 27.988 9.495 1.00 46.41 131 MET A CA 1
ATOM 1051 C C . MET A 1 131 ? -22.088 28.172 10.158 1.00 46.41 131 MET A C 1
ATOM 1053 O O . MET A 1 131 ? -23.103 28.255 9.478 1.00 46.41 131 MET A O 1
ATOM 1057 N N . GLU A 1 132 ? -22.129 28.193 11.493 1.00 50.41 132 GLU A N 1
ATOM 1058 C CA . GLU A 1 132 ? -23.314 28.693 12.214 1.00 50.41 132 GLU A CA 1
ATOM 1059 C C . GLU A 1 132 ? -23.257 30.222 12.420 1.00 50.41 132 GLU A C 1
ATOM 1061 O O . GLU A 1 132 ? -24.254 30.803 12.830 1.00 50.41 132 GLU A O 1
ATOM 1066 N N . ASN A 1 133 ? -22.148 30.896 12.065 1.00 50.50 133 ASN A N 1
ATOM 1067 C CA . ASN A 1 133 ? -22.016 32.357 12.121 1.00 50.50 133 ASN A CA 1
ATOM 1068 C C . ASN A 1 133 ? -21.386 32.943 10.843 1.00 50.50 133 ASN A C 1
ATOM 1070 O O . ASN A 1 133 ? -20.287 32.562 10.440 1.00 50.50 133 ASN A O 1
ATOM 1074 N N . GLU A 1 134 ? -22.055 33.936 10.245 1.00 51.81 134 GLU A N 1
ATOM 1075 C CA . GLU A 1 134 ? -21.609 34.672 9.044 1.00 51.81 134 GLU A CA 1
ATOM 1076 C C . GLU A 1 134 ? -20.236 35.359 9.204 1.00 51.81 134 GLU A C 1
ATOM 1078 O O . GLU A 1 134 ? -19.537 35.591 8.218 1.00 51.81 134 GLU A O 1
ATOM 1083 N N . GLN A 1 135 ? -19.810 35.649 10.438 1.00 50.19 135 GLN A N 1
ATOM 1084 C CA . GLN A 1 135 ? -18.53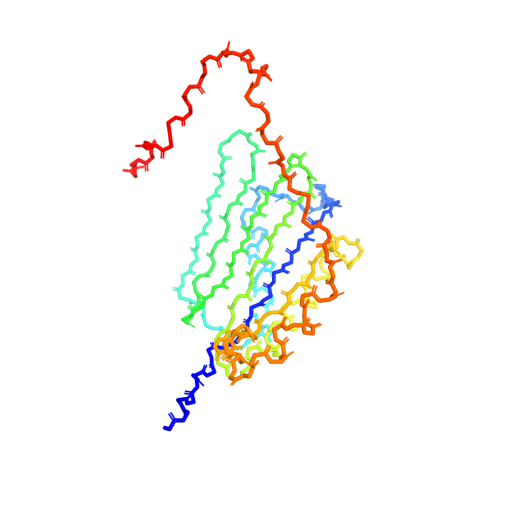6 36.323 10.723 1.00 50.19 135 GLN A CA 1
ATOM 1085 C C . GLN A 1 135 ? -17.304 35.445 10.437 1.00 50.19 135 GLN A C 1
ATOM 1087 O O . GLN A 1 135 ? -16.280 35.957 9.979 1.00 50.19 135 GLN A O 1
ATOM 1092 N N . ASP A 1 136 ? -17.406 34.123 10.607 1.00 45.69 136 ASP A N 1
ATOM 1093 C CA . ASP A 1 136 ? -16.288 33.194 10.364 1.00 45.69 136 ASP A CA 1
ATOM 1094 C C . ASP A 1 136 ? -16.047 32.949 8.860 1.00 45.69 136 ASP A C 1
ATOM 1096 O O . ASP A 1 136 ? -14.932 32.640 8.423 1.00 45.69 136 ASP A O 1
ATOM 1100 N N . ILE A 1 137 ? -17.084 33.170 8.043 1.00 46.72 137 ILE A N 1
ATOM 1101 C CA . ILE A 1 137 ? -17.022 33.122 6.575 1.00 46.72 137 ILE A CA 1
ATOM 1102 C C . ILE A 1 137 ? -16.159 34.275 6.047 1.00 46.72 137 ILE A C 1
ATOM 1104 O O . ILE A 1 137 ? -15.306 34.082 5.183 1.00 46.72 137 ILE A O 1
ATOM 1108 N N . GLN A 1 138 ? -16.325 35.479 6.600 1.00 47.47 138 GLN A N 1
ATOM 1109 C CA . GLN A 1 138 ? -15.545 36.652 6.191 1.00 47.47 138 GLN A CA 1
ATOM 1110 C C . GLN A 1 138 ? -14.072 36.565 6.621 1.00 47.47 138 GLN A C 1
ATOM 1112 O O . GLN A 1 138 ? -13.196 37.033 5.893 1.00 47.47 138 GLN A O 1
ATOM 1117 N N . ALA A 1 139 ? -13.775 35.920 7.754 1.00 42.00 139 ALA A N 1
ATOM 1118 C CA . ALA A 1 139 ? -12.407 35.744 8.250 1.00 42.00 139 ALA A CA 1
ATOM 1119 C C . ALA A 1 139 ? -11.587 34.698 7.466 1.00 42.00 139 ALA A C 1
ATOM 1121 O O . ALA A 1 139 ? -10.361 34.782 7.415 1.00 42.00 139 ALA A O 1
ATOM 1122 N N . THR A 1 140 ? -12.240 33.723 6.829 1.00 45.28 140 THR A N 1
ATOM 1123 C CA . THR A 1 140 ? -11.571 32.744 5.952 1.00 45.28 140 THR A CA 1
ATOM 1124 C C . THR A 1 140 ? -11.418 33.252 4.517 1.00 45.28 140 THR A C 1
ATOM 1126 O O . THR A 1 140 ? -10.419 32.948 3.870 1.00 45.28 140 THR A O 1
ATOM 1129 N N . MET A 1 141 ? -12.323 34.119 4.053 1.00 41.31 141 MET A N 1
ATOM 1130 C CA . MET A 1 141 ? -12.209 34.827 2.767 1.00 41.31 141 MET A CA 1
ATOM 1131 C C . MET A 1 141 ? -11.109 35.907 2.747 1.00 41.31 141 MET A C 1
ATOM 1133 O O . MET A 1 141 ? -10.754 36.400 1.680 1.00 41.31 141 MET A O 1
ATOM 1137 N N . SER A 1 142 ? -10.554 36.292 3.903 1.00 39.72 142 SER A N 1
ATOM 1138 C CA . SER A 1 142 ? -9.469 37.283 3.990 1.00 39.72 142 SER A CA 1
ATOM 1139 C C . SER A 1 142 ? -8.063 36.683 3.857 1.00 39.72 142 SER A C 1
ATOM 1141 O O . SER A 1 142 ? -7.114 37.418 3.589 1.00 39.72 142 SER A O 1
ATOM 1143 N N . HIS A 1 143 ? -7.919 35.357 3.953 1.00 40.59 143 HIS A N 1
ATOM 1144 C CA . HIS A 1 143 ? -6.681 34.649 3.613 1.00 40.59 143 HIS A CA 1
ATOM 1145 C C . HIS A 1 143 ? -6.803 34.076 2.196 1.00 40.59 143 HIS A C 1
ATOM 1147 O O . HIS A 1 143 ? -6.942 32.874 1.984 1.00 40.59 143 HIS A O 1
ATOM 1153 N N . ASN A 1 144 ? -6.791 34.987 1.220 1.00 36.50 144 ASN A N 1
ATOM 1154 C CA . ASN A 1 144 ? -6.815 34.680 -0.206 1.00 36.50 144 ASN A CA 1
ATOM 1155 C C . ASN A 1 144 ? -5.635 33.771 -0.597 1.00 36.50 144 ASN A C 1
ATOM 1157 O O . ASN A 1 144 ? -4.505 34.237 -0.735 1.00 36.50 144 ASN A O 1
ATOM 1161 N N . ILE A 1 145 ? -5.913 32.498 -0.892 1.00 31.12 145 ILE A N 1
ATOM 1162 C CA . ILE A 1 145 ? -5.211 31.820 -1.987 1.00 31.12 145 ILE A CA 1
ATOM 1163 C C . ILE A 1 145 ? -5.763 32.475 -3.258 1.00 31.12 145 ILE A C 1
ATOM 1165 O O . ILE A 1 145 ? -6.980 32.427 -3.460 1.00 31.12 145 ILE A O 1
ATOM 1169 N N . PRO A 1 146 ? -4.943 33.132 -4.098 1.00 28.50 146 PRO A N 1
ATOM 1170 C CA . PRO A 1 146 ? -5.455 33.784 -5.289 1.00 28.50 146 PRO A CA 1
ATOM 1171 C C . PRO A 1 146 ? -6.029 32.714 -6.215 1.00 28.50 146 PRO A C 1
ATOM 1173 O O . PRO A 1 146 ? -5.307 31.935 -6.837 1.00 28.50 146 PRO A O 1
ATOM 1176 N N . ARG A 1 147 ? -7.358 32.675 -6.301 1.00 32.16 147 ARG A N 1
ATOM 1177 C CA . ARG A 1 147 ? -8.057 31.978 -7.370 1.00 32.16 147 ARG A CA 1
ATOM 1178 C C . ARG A 1 147 ? -7.721 32.750 -8.639 1.00 32.16 147 ARG A C 1
ATOM 1180 O O . ARG A 1 147 ? -8.206 33.861 -8.830 1.00 32.16 147 ARG A O 1
ATOM 1187 N N . VAL A 1 148 ? -6.842 32.203 -9.476 1.00 30.95 148 VAL A N 1
ATOM 1188 C CA . VAL A 1 148 ? -6.671 32.713 -10.836 1.00 30.95 148 VAL A CA 1
ATOM 1189 C C . VAL A 1 148 ? -8.006 32.474 -11.532 1.00 30.95 148 VAL A C 1
ATOM 1191 O O . VAL A 1 148 ? -8.337 31.353 -11.912 1.00 30.95 148 VAL A O 1
ATOM 1194 N N . GLU A 1 149 ? -8.825 33.518 -11.614 1.00 32.44 149 GLU A N 1
ATOM 1195 C CA . GLU A 1 149 ? -9.997 33.520 -12.472 1.00 32.44 149 GLU A CA 1
ATOM 1196 C C . GLU A 1 149 ? -9.494 33.416 -13.909 1.00 32.44 149 GLU A C 1
ATOM 1198 O O . GLU A 1 149 ? -8.961 34.372 -14.476 1.00 32.44 149 GLU A O 1
ATOM 1203 N N . ALA A 1 150 ? -9.634 32.232 -14.500 1.00 30.95 150 ALA A N 1
ATOM 1204 C CA . ALA A 1 150 ? -9.525 32.079 -15.935 1.00 30.95 150 ALA A CA 1
ATOM 1205 C C . ALA A 1 150 ? -10.643 32.914 -16.574 1.00 30.95 150 ALA A C 1
ATOM 1207 O O . ALA A 1 150 ? -11.788 32.478 -16.686 1.00 30.95 150 ALA A O 1
ATOM 1208 N N . LYS A 1 151 ? -10.313 34.142 -16.984 1.00 31.84 151 LYS A N 1
ATOM 1209 C CA . LYS A 1 151 ? -11.103 34.868 -17.973 1.00 31.84 151 LYS A CA 1
ATOM 1210 C C . LYS A 1 151 ? -10.929 34.135 -19.294 1.00 31.84 151 LYS A C 1
ATOM 1212 O O . LYS A 1 151 ? -9.967 34.370 -20.017 1.00 31.84 151 LYS A O 1
ATOM 1217 N N . ALA A 1 152 ? -11.855 33.233 -19.592 1.00 31.39 152 ALA A N 1
ATOM 1218 C CA . ALA A 1 152 ? -12.064 32.784 -20.955 1.00 31.39 152 ALA A CA 1
ATOM 1219 C C . ALA A 1 152 ? -12.517 34.003 -21.769 1.00 31.39 152 ALA A C 1
ATOM 1221 O O . ALA A 1 152 ? -13.659 34.447 -21.671 1.00 31.39 152 ALA A O 1
ATOM 1222 N N . THR A 1 153 ? -11.601 34.596 -22.527 1.00 32.06 153 THR A N 1
ATOM 1223 C CA . THR A 1 153 ? -11.969 35.439 -23.658 1.00 32.06 153 THR A CA 1
ATOM 1224 C C . THR A 1 153 ? -12.269 34.508 -24.822 1.00 32.06 153 THR A C 1
ATOM 1226 O O . THR A 1 153 ? -11.387 33.779 -25.268 1.00 32.06 153 THR A O 1
ATOM 1229 N N . GLU A 1 154 ? -13.511 34.516 -25.305 1.00 39.97 154 GLU A N 1
ATOM 1230 C CA . GLU A 1 154 ? -13.880 33.956 -26.607 1.00 39.97 154 GLU A CA 1
ATOM 1231 C C . GLU A 1 154 ? -13.084 34.672 -27.706 1.00 39.97 154 GLU A C 1
ATOM 1233 O O . GLU A 1 154 ? -13.497 35.711 -28.218 1.00 39.97 154 GLU A O 1
ATOM 1238 N N . LYS A 1 155 ? -11.899 34.150 -28.015 1.00 41.72 155 LYS A N 1
ATOM 1239 C CA . LYS A 1 155 ? -11.187 34.247 -29.292 1.00 41.72 155 LYS A CA 1
ATOM 1240 C C . LYS A 1 155 ? -9.913 33.418 -29.158 1.00 41.72 155 LYS A C 1
ATOM 1242 O O . LYS A 1 155 ? -9.201 33.545 -28.171 1.00 41.72 155 LYS A O 1
ATOM 1247 N N . ASP A 1 156 ? -9.681 32.583 -30.163 1.00 39.06 156 ASP A N 1
ATOM 1248 C CA . ASP A 1 156 ? -8.495 31.743 -3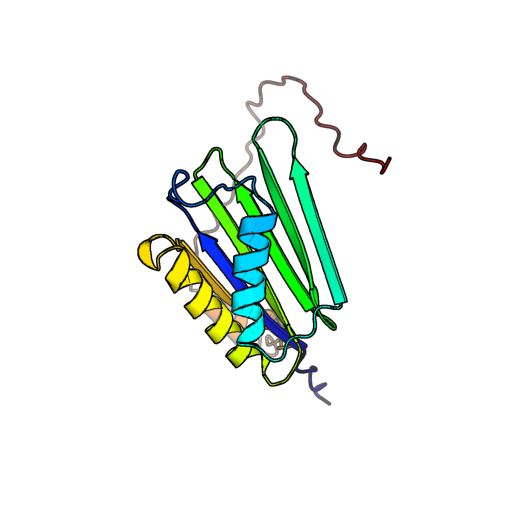0.369 1.00 39.06 156 ASP A CA 1
ATOM 1249 C C . ASP A 1 156 ? -8.514 30.349 -29.706 1.00 39.06 156 ASP A C 1
ATOM 1251 O O . ASP A 1 156 ? -7.628 29.975 -28.944 1.00 39.06 156 ASP A O 1
ATOM 1255 N N . LEU A 1 157 ? -9.491 29.517 -30.093 1.00 33.25 157 LEU A N 1
ATOM 1256 C CA . LEU A 1 157 ? -9.271 28.067 -30.196 1.00 33.25 157 LEU A CA 1
ATOM 1257 C C . LEU A 1 157 ? -9.105 27.688 -31.676 1.00 33.25 157 LEU A C 1
ATOM 1259 O O . LEU A 1 157 ? -10.064 27.835 -32.439 1.00 33.25 157 LEU A O 1
ATOM 1263 N N . PRO A 1 158 ? -7.956 27.141 -32.111 1.00 34.34 158 PRO A N 1
ATOM 1264 C CA . PRO A 1 158 ? -7.939 26.316 -33.302 1.00 34.34 158 PRO A CA 1
ATOM 1265 C C . PRO A 1 158 ? -8.616 24.981 -32.969 1.00 34.34 158 PRO A C 1
ATOM 1267 O O . PRO A 1 158 ? -8.128 24.186 -32.166 1.00 34.34 158 PRO A O 1
ATOM 1270 N N . LEU A 1 159 ? -9.770 24.761 -33.597 1.00 40.50 159 LEU A N 1
ATOM 1271 C CA . LEU A 1 159 ? -10.414 23.459 -33.715 1.00 40.50 159 LEU A CA 1
ATOM 1272 C C . LEU A 1 159 ? -9.407 22.443 -34.276 1.00 40.50 159 LEU A C 1
ATOM 1274 O O . LEU A 1 159 ? -8.881 22.628 -35.373 1.00 40.50 159 LEU A O 1
ATOM 1278 N N . SER A 1 160 ? -9.187 21.343 -33.559 1.00 37.69 160 SER A N 1
ATOM 1279 C CA . SER A 1 160 ? -8.896 20.069 -34.212 1.00 37.69 160 SER A CA 1
ATOM 1280 C C . SER A 1 160 ? -9.525 18.935 -33.409 1.00 37.69 160 SER A C 1
ATOM 1282 O O . SER A 1 160 ? -9.288 18.767 -32.213 1.00 37.69 160 SER A O 1
ATOM 1284 N N . ASP A 1 161 ? -10.405 18.218 -34.095 1.00 43.12 161 ASP A N 1
ATOM 1285 C CA . ASP A 1 161 ? -11.251 17.152 -33.589 1.00 43.12 161 ASP A CA 1
ATOM 1286 C C . ASP A 1 161 ? -10.438 15.923 -33.181 1.00 43.12 161 ASP A C 1
ATOM 1288 O O . ASP A 1 161 ? -9.890 15.237 -34.043 1.00 43.12 161 ASP A O 1
ATOM 1292 N N . LYS A 1 162 ? -10.442 15.579 -31.888 1.00 36.81 162 LYS A N 1
ATOM 1293 C CA . LYS A 1 162 ? -10.405 14.180 -31.427 1.00 36.81 162 LYS A CA 1
ATOM 1294 C C . LYS A 1 162 ? -11.266 14.033 -30.177 1.00 36.81 162 LYS A C 1
ATOM 1296 O O . LYS A 1 162 ? -10.852 14.325 -29.060 1.00 36.81 162 LYS A O 1
ATOM 1301 N N . GLN A 1 163 ? -12.493 13.590 -30.404 1.00 34.75 163 GLN A N 1
ATOM 1302 C CA . GLN A 1 163 ? -13.470 13.209 -29.394 1.00 34.75 163 GLN A CA 1
ATOM 1303 C C . GLN A 1 163 ? -12.932 11.983 -28.629 1.00 34.75 163 GLN A C 1
ATOM 1305 O O . GLN A 1 163 ? -12.863 10.890 -29.185 1.00 34.75 163 GLN A O 1
ATOM 1310 N N . PHE A 1 164 ? -12.493 12.159 -27.380 1.00 35.41 164 PHE A N 1
ATOM 1311 C CA . PHE A 1 164 ? -12.155 11.039 -26.496 1.00 35.41 164 PHE A CA 1
ATOM 1312 C C . PHE A 1 164 ? -13.445 10.603 -25.791 1.00 35.41 164 PHE A C 1
ATOM 1314 O O . PHE A 1 164 ? -13.893 11.234 -24.834 1.00 35.41 164 PHE A O 1
ATOM 1321 N N . ASP A 1 165 ? -14.104 9.584 -26.341 1.00 36.53 165 ASP A N 1
ATOM 1322 C CA . ASP A 1 165 ? -15.336 9.023 -25.788 1.00 36.53 165 ASP A CA 1
ATOM 1323 C C . ASP A 1 165 ? -15.016 8.127 -24.579 1.00 36.53 165 ASP A C 1
ATOM 1325 O O . ASP A 1 165 ? -14.471 7.034 -24.715 1.00 36.53 165 ASP A O 1
ATOM 1329 N N . LEU A 1 166 ? -15.354 8.606 -23.379 1.00 39.56 166 LEU A N 1
ATOM 1330 C CA . LEU A 1 166 ? -15.179 7.908 -22.099 1.00 39.56 166 LEU A CA 1
ATOM 1331 C C . LEU A 1 166 ? -16.314 6.909 -21.786 1.00 39.56 166 LEU A C 1
ATOM 1333 O O . LEU A 1 166 ? -16.531 6.573 -20.622 1.00 39.56 166 LEU A O 1
ATOM 1337 N N . ARG A 1 167 ? -17.074 6.434 -22.783 1.00 36.25 167 ARG A N 1
ATOM 1338 C CA . ARG A 1 167 ? -18.248 5.567 -22.556 1.00 36.25 167 ARG A CA 1
ATOM 1339 C C . ARG A 1 167 ? -18.177 4.161 -23.136 1.00 36.25 167 ARG A C 1
ATOM 1341 O O . ARG A 1 167 ? -19.227 3.574 -23.359 1.00 36.25 167 ARG A O 1
ATOM 1348 N N . ASN A 1 168 ? -16.998 3.566 -23.298 1.00 40.44 168 ASN A N 1
ATOM 1349 C CA . ASN A 1 168 ? -16.909 2.131 -23.593 1.00 40.44 168 ASN A CA 1
ATOM 1350 C C . ASN A 1 168 ? -15.712 1.463 -22.905 1.00 40.44 168 ASN A C 1
ATOM 1352 O O . ASN A 1 168 ? -14.705 1.173 -23.539 1.00 40.44 168 ASN A O 1
ATOM 1356 N N . THR A 1 169 ? -15.881 1.132 -21.626 1.00 35.84 169 THR A N 1
ATOM 1357 C CA . THR A 1 169 ? -15.232 -0.053 -21.047 1.00 35.84 169 THR A CA 1
ATOM 1358 C C . THR A 1 169 ? -16.309 -0.849 -20.327 1.00 35.84 169 THR A C 1
ATOM 1360 O O . THR A 1 169 ? -16.472 -0.786 -19.111 1.00 35.84 169 THR A O 1
ATOM 1363 N N . VAL A 1 170 ? -17.128 -1.534 -21.125 1.00 34.97 170 VAL A N 1
ATOM 1364 C CA . VAL A 1 170 ? -17.966 -2.621 -20.629 1.00 34.97 170 VAL A CA 1
ATOM 1365 C C . VAL A 1 170 ? -17.032 -3.780 -20.310 1.00 34.97 170 VAL A C 1
ATOM 1367 O O . VAL A 1 170 ? -16.197 -4.162 -21.125 1.00 34.97 170 VAL A O 1
ATOM 1370 N N . VAL A 1 171 ? -17.184 -4.278 -19.091 1.00 39.88 171 VAL A N 1
ATOM 1371 C CA . VAL A 1 171 ? -16.608 -5.512 -18.566 1.00 39.88 171 VAL A CA 1
ATOM 1372 C C . VAL A 1 171 ? -16.784 -6.645 -19.581 1.00 39.88 171 VAL A C 1
ATOM 1374 O O . VAL A 1 171 ? -17.912 -6.955 -19.965 1.00 39.88 171 VAL A O 1
ATOM 1377 N N . SER A 1 172 ? -15.680 -7.276 -19.973 1.00 42.75 172 SER A N 1
ATOM 1378 C CA . SER A 1 172 ? -15.657 -8.615 -20.568 1.00 42.75 172 SER A CA 1
ATOM 1379 C C . SER A 1 172 ? -14.599 -9.443 -19.867 1.00 42.75 172 SER A C 1
ATOM 1381 O O . SER A 1 172 ? -13.449 -8.946 -19.832 1.00 42.75 172 SER A O 1
#

Radius of gyration: 21.15 Å; Cα contacts (8 Å, |Δi|>4): 254; chains: 1; bounding box: 46×48×53 Å

pLDDT: mean 78.74, std 25.11, range [28.5, 98.75]

Near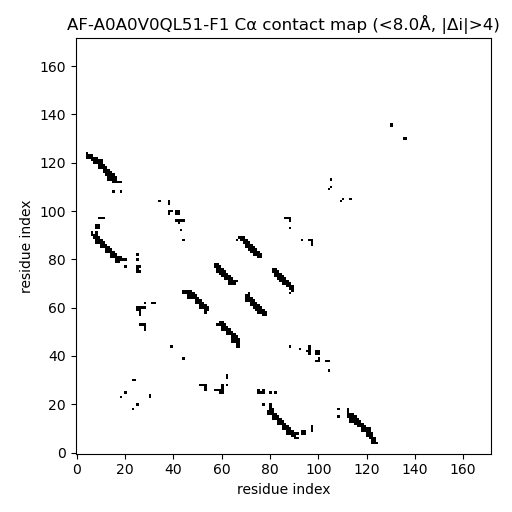est PDB structures (foldseek):
  1tmi-assembly1_B  TM=8.719E-01  e=1.835E-08  Thermotoga maritima
  4u0t-assembly7_G  TM=5.052E-01  e=2.388E+00  Acinetobacter baumannii
  5w12-assembly1_A  TM=4.064E-01  e=1.595E+00  Acinetobacter baumannii
  4net-assembly1_A  TM=3.612E-01  e=1.421E+00  Acinetobacter baumannii
  9d93-assembly1_Sc  TM=3.991E-01  e=5.353E+00  Mycobacterium phage Bxb1

Solvent-accessible surface area (backbone atoms only — not comparable to full-atom values): 10322 Å² total; per-residue (Å²): 130,86,79,82,65,58,78,50,20,26,32,40,40,36,35,37,37,81,50,57,59,90,83,44,58,50,69,41,62,69,64,53,48,50,55,52,53,57,28,43,71,70,35,92,73,52,80,75,48,75,50,72,47,73,48,82,88,76,52,13,28,43,37,39,35,38,31,73,92,33,33,36,43,36,41,30,32,50,88,68,29,30,35,38,37,37,41,38,34,45,45,94,59,14,64,62,36,48,51,46,35,50,55,44,51,33,72,73,67,39,64,91,26,49,82,41,78,49,77,43,76,36,51,62,83,59,79,84,77,69,70,88,48,78,68,62,57,57,63,56,68,69,67,70,74,82,74,79,74,80,77,81,66,98,72,87,78,85,87,75,92,75,86,81,77,90,83,77,83,76,92,128

Organism: Pseudocohnilembus persalinus (NCBI:txid266149)

Sequence (172 aa):
MQQKLPEMGSHIMMDFHSIDQEKFNLSNPAQFQEFIEEGLKLTDCNVCDKKATVFDNNRGMTLMYLLSESHISVHTFPESSCMTIDFYNCGENSWKNLISMEEHLFSIFGWENCSSSIMIPRGKKAKFLNMENEQDIQATMSHNIPRVEAKATEKDLPLSDKQFDLRNTVVS